Protein 2X46 (pdb70)

B-factor: mean 11.07, std 6.45, range [3.67, 56.93]

CATH classification: 2.40.128.20

Secondary structure (DSSP, 8-state):
---SS---HHHHHHTTSSS-EEEEEES-TTPPTT-EEEEEEEETTTTEEEEEEE-B-TTSPBP-EEEE--BTTEEEETTEEEEEEEE-SSSEEEEEETTEEEEEEEGGGTTS-S-THHHHHHHHHHTTSPPEE---S----

Structure (mmCIF, N/CA/C/O backbone):
data_2X46
#
_entry.id   2X46
#
_cell.length_a   32.497
_cell.length_b   55.661
_cell.length_c   61.928
_cell.angle_alpha   90.00
_cell.angle_beta   90.00
_cell.angle_gamma   90.00
#
_symmetry.space_group_name_H-M   'P 21 21 21'
#
loop_
_entity.id
_entity.type
_entity.pdbx_description
1 polymer 'ALLERGEN ARG R 1'
2 non-polymer 2-AMINO-2-HYDROXYMETHYL-PROPANE-1,3-DIOL
3 water water
#
loop_
_atom_site.group_PDB
_atom_site.id
_atom_site.type_symbol
_atom_site.label_atom_id
_atom_site.label_alt_id
_atom_site.label_comp_id
_atom_site.label_asym_id
_atom_site.label_entity_id
_atom_site.label_seq_id
_atom_site.pdbx_PDB_ins_code
_atom_site.Cartn_x
_atom_site.Cartn_y
_atom_site.Cartn_z
_atom_site.occupancy
_atom_site.B_iso_or_equiv
_atom_site.auth_seq_id
_atom_site.auth_comp_id
_atom_site.auth_asym_id
_atom_site.auth_atom_id
_atom_site.pdbx_PDB_model_num
ATOM 9 N N . ASP A 1 2 ? 39.378 22.068 8.117 1.00 8.96 17 ASP A N 1
ATOM 10 C CA . ASP A 1 2 ? 38.087 21.547 7.721 1.00 8.79 17 ASP A CA 1
ATOM 11 C C . ASP A 1 2 ? 37.439 20.806 8.865 1.00 7.89 17 ASP A C 1
ATOM 12 O O . ASP A 1 2 ? 37.371 19.546 8.874 1.00 7.69 17 ASP A O 1
ATOM 17 N N . ASP A 1 3 ? 36.970 21.569 9.847 1.00 8.31 18 ASP A N 1
ATOM 18 C CA . ASP A 1 3 ? 36.386 20.989 11.036 1.00 7.68 18 ASP A CA 1
ATOM 19 C C . ASP A 1 3 ? 34.905 20.756 10.723 1.00 6.96 18 ASP A C 1
ATOM 20 O O . ASP A 1 3 ? 34.018 21.450 11.238 1.00 8.44 18 ASP A O 1
ATOM 25 N N . CYS A 1 4 ? 34.643 19.771 9.862 1.00 6.75 19 CYS A N 1
ATOM 26 C CA . CYS A 1 4 ? 33.319 19.598 9.269 1.00 6.59 19 CYS A CA 1
ATOM 27 C C . CYS A 1 4 ? 32.553 18.389 9.772 1.00 6.60 19 CYS A C 1
ATOM 28 O O . CYS A 1 4 ? 31.403 18.218 9.376 1.00 7.30 19 CYS A O 1
ATOM 31 N N . SER A 1 5 ? 33.160 17.584 10.630 1.00 6.90 20 SER A N 1
ATOM 32 C CA . SER A 1 5 ? 32.543 16.361 11.096 1.00 7.25 20 SER A CA 1
ATOM 33 C C . SER A 1 5 ? 32.108 16.507 12.539 1.00 7.66 20 SER A C 1
ATOM 34 O O . SER A 1 5 ? 32.754 17.168 13.342 1.00 9.24 20 SER A O 1
ATOM 37 N N . GLY A 1 6 ? 30.993 15.851 12.858 1.00 7.95 21 GLY A N 1
ATOM 38 C CA . GLY A 1 6 ? 30.473 15.789 14.215 1.00 8.84 21 GLY A CA 1
ATOM 39 C C . GLY A 1 6 ? 29.773 17.049 14.687 1.00 8.39 21 GLY A C 1
ATOM 40 O O . GLY A 1 6 ? 29.425 17.152 15.851 1.00 10.28 21 GLY A O 1
ATOM 41 N N . LYS A 1 7 ? 29.513 17.985 13.777 1.00 7.03 22 LYS A N 1
ATOM 42 C CA . LYS A 1 7 ? 28.914 19.277 14.126 1.00 6.80 22 LYS A CA 1
ATOM 43 C C . LYS A 1 7 ? 27.415 19.181 13.907 1.00 5.97 22 LYS A C 1
ATOM 44 O O . LYS A 1 7 ? 26.828 19.827 13.038 1.00 6.52 22 LYS A O 1
ATOM 50 N N . THR A 1 8 ? 26.778 18.347 14.726 1.00 6.09 23 THR A N 1
ATOM 51 C CA . THR A 1 8 ? 25.414 17.918 14.492 1.00 6.41 23 THR A CA 1
ATOM 52 C C . THR A 1 8 ? 24.464 18.346 15.626 1.00 6.36 23 THR A C 1
ATOM 53 O O . THR A 1 8 ? 23.402 17.752 15.795 1.00 7.84 23 THR A O 1
ATOM 57 N N . ASP A 1 9 ? 24.821 19.396 16.369 1.00 6.46 24 ASP A N 1
ATOM 58 C CA . ASP A 1 9 ? 24.013 19.781 17.519 1.00 6.42 24 ASP A CA 1
ATOM 59 C C . ASP A 1 9 ? 22.820 20.641 17.108 1.00 5.97 24 ASP A C 1
ATOM 60 O O . ASP A 1 9 ? 22.978 21.761 16.590 1.00 6.17 24 ASP A O 1
ATOM 65 N N . ALA A 1 10 ? 21.616 20.153 17.375 1.00 5.65 25 ALA A N 1
ATOM 66 C CA . ALA A 1 10 ? 20.423 20.884 16.986 1.00 5.38 25 ALA A CA 1
ATOM 67 C C . ALA A 1 10 ? 20.324 22.231 17.681 1.00 4.86 25 ALA A C 1
ATOM 68 O O . ALA A 1 10 ? 19.906 23.211 17.066 1.00 5.47 25 ALA A O 1
ATOM 70 N N . TRP A 1 11 ? 20.645 22.309 18.971 1.00 5.32 26 TRP A N 1
ATOM 71 C CA . TRP A 1 11 ? 20.470 23.563 19.676 1.00 5.45 26 TRP A CA 1
ATOM 72 C C . TRP A 1 11 ? 21.387 24.651 19.104 1.00 5.27 26 TRP A C 1
ATOM 73 O O . TRP A 1 11 ? 20.987 25.792 18.931 1.00 5.87 26 TRP A O 1
ATOM 84 N N . THR A 1 12 ? 22.626 24.282 18.801 1.00 5.58 27 THR A N 1
ATOM 85 C CA . THR A 1 12 ? 23.556 25.210 18.171 1.00 5.81 27 THR A CA 1
ATOM 86 C C . THR A 1 12 ? 22.961 25.781 16.876 1.00 5.39 27 THR A C 1
ATOM 87 O O . THR A 1 12 ? 23.083 26.970 16.582 1.00 5.78 27 THR A O 1
ATOM 91 N N . SER A 1 13 ? 22.332 24.903 16.100 1.00 5.19 28 SER A N 1
ATOM 92 C CA . SER A 1 13 ? 21.700 25.299 14.856 1.00 5.12 28 SER A CA 1
ATOM 93 C C . SER A 1 13 ? 20.461 26.183 15.036 1.00 5.18 28 SER A C 1
ATOM 94 O O . SER A 1 13 ? 20.271 27.179 14.307 1.00 6.25 28 SER A O 1
ATOM 97 N N . ILE A 1 14 ? 19.616 25.848 16.009 1.00 5.17 29 ILE A N 1
ATOM 98 C CA . ILE A 1 14 ? 18.442 26.667 16.293 1.00 5.50 29 ILE A CA 1
ATOM 99 C C . ILE A 1 14 ? 18.842 28.080 16.675 1.00 5.62 29 ILE A C 1
ATOM 100 O O . ILE A 1 14 ? 18.265 29.052 16.211 1.00 7.07 29 ILE A O 1
ATOM 105 N N . LYS A 1 15 ? 19.820 28.205 17.579 1.00 6.13 30 LYS A N 1
ATOM 106 C CA . LYS A 1 15 ? 20.252 29.524 18.059 1.00 7.25 30 LYS A CA 1
ATOM 107 C C . LYS A 1 15 ? 20.926 30.336 16.996 1.00 6.69 30 LYS A C 1
ATOM 108 O O . LYS A 1 15 ? 20.751 31.557 16.912 1.00 7.35 30 LYS A O 1
ATOM 114 N N . GLY A 1 16 ? 21.815 29.705 16.247 1.00 6.70 31 GLY A N 1
ATOM 115 C CA . GLY A 1 16 ? 22.728 30.452 15.411 1.00 6.61 31 GLY A CA 1
ATOM 116 C C . GLY A 1 16 ? 23.418 31.498 16.272 1.00 6.92 31 GLY A C 1
ATOM 117 O O . GLY A 1 16 ? 23.716 31.254 17.454 1.00 7.41 31 GLY A O 1
ATOM 118 N N . PRO A 1 17 ? 23.674 32.681 15.705 1.00 7.30 32 PRO A N 1
ATOM 119 C CA . PRO A 1 17 ? 24.295 33.756 16.459 1.00 7.82 32 PRO A CA 1
ATOM 120 C C . PRO A 1 17 ? 23.291 34.568 17.296 1.00 8.49 32 PRO A C 1
ATOM 121 O O . PRO A 1 17 ? 23.662 35.607 17.833 1.00 9.98 32 PRO A O 1
ATOM 125 N N . LYS A 1 18 ? 22.036 34.101 17.367 1.00 8.55 33 LYS A N 1
ATOM 126 C CA . LYS A 1 18 ? 20.939 34.675 18.137 1.00 10.35 33 LYS A CA 1
ATOM 127 C C . LYS A 1 18 ? 20.580 36.065 17.670 1.00 11.23 33 LYS A C 1
ATOM 128 O O . LYS A 1 18 ? 19.962 36.831 18.412 1.00 14.26 33 LYS A O 1
ATOM 134 N N . THR A 1 19 ? 20.964 36.401 16.445 1.00 10.94 34 THR A N 1
ATOM 135 C CA . THR A 1 19 ? 20.589 37.640 15.812 1.00 12.05 34 THR A CA 1
ATOM 136 C C . THR A 1 19 ? 20.356 37.340 14.325 1.00 10.00 34 THR A C 1
ATOM 137 O O . THR A 1 19 ? 20.734 36.285 13.829 1.00 9.79 34 THR A O 1
ATOM 141 N N . GLY A 1 20 ? 19.737 38.246 13.596 1.00 10.32 35 GLY A N 1
ATOM 142 C CA . GLY A 1 20 ? 19.398 37.999 12.196 1.00 9.89 35 GLY A CA 1
ATOM 143 C C . GLY A 1 20 ? 18.522 36.764 12.074 1.00 9.55 35 GLY A C 1
ATOM 144 O O . GLY A 1 20 ? 17.755 36.454 12.970 1.00 10.79 35 GLY A O 1
ATOM 145 N N . GLY A 1 21 ? 18.634 36.076 10.950 1.00 7.95 36 GLY A N 1
ATOM 146 C CA . GLY A 1 21 ? 17.893 34.855 10.719 1.00 7.70 36 GLY A CA 1
ATOM 147 C C . GLY A 1 21 ? 18.577 34.100 9.599 1.00 6.21 36 GLY A C 1
ATOM 148 O O . GLY A 1 21 ? 19.653 34.483 9.154 1.00 6.85 36 GLY A O 1
ATOM 149 N N . TYR A 1 22 ? 17.942 33.016 9.150 1.00 5.91 37 TYR A N 1
ATOM 150 C CA . TYR A 1 22 ? 18.501 32.164 8.111 1.00 5.51 37 TYR A CA 1
ATOM 151 C C . TYR A 1 22 ? 17.563 32.074 6.921 1.00 5.21 37 TYR A C 1
ATOM 152 O O . TYR A 1 22 ? 16.362 31.899 7.069 1.00 6.59 37 TYR A O 1
ATOM 161 N N . TRP A 1 23 ? 18.160 32.145 5.744 1.00 5.13 38 TRP A N 1
ATOM 162 C CA . TRP A 1 23 ? 17.467 31.902 4.491 1.00 5.20 38 TRP A CA 1
ATOM 163 C C . TRP A 1 23 ? 17.804 30.504 3.983 1.00 4.54 38 TRP A C 1
ATOM 164 O O . TRP A 1 23 ? 18.948 30.069 4.046 1.00 5.01 38 TRP A O 1
ATOM 175 N N . LEU A 1 24 ? 16.812 29.845 3.406 1.00 4.56 39 LEU A N 1
ATOM 176 C CA . LEU A 1 24 ? 17.060 28.601 2.694 1.00 4.32 39 LEU A CA 1
ATOM 177 C C . LEU A 1 24 ? 17.703 28.975 1.360 1.00 4.32 39 LEU A C 1
ATOM 178 O O . LEU A 1 24 ? 17.097 29.656 0.532 1.00 5.52 39 LEU A O 1
ATOM 183 N N . LYS A 1 25 ? 18.949 28.578 1.169 1.00 4.74 40 LYS A N 1
ATOM 184 C CA . LYS A 1 25 ? 19.694 28.936 -0.033 1.00 4.91 40 LYS A CA 1
ATOM 185 C C . LYS A 1 25 ? 19.502 27.907 -1.147 1.00 4.71 40 LYS A C 1
ATOM 186 O O . LYS A 1 25 ? 19.214 28.265 -2.288 1.00 5.93 40 LYS A O 1
ATOM 192 N N . GLN A 1 26 ? 19.713 26.630 -0.820 1.00 4.53 41 GLN A N 1
ATOM 193 C CA . GLN A 1 26 ? 19.585 25.547 -1.789 1.00 5.08 41 GLN A CA 1
ATOM 194 C C . GLN A 1 26 ? 18.844 24.388 -1.151 1.00 4.41 41 GLN A C 1
ATOM 195 O O . GLN A 1 26 ? 18.993 24.130 0.042 1.00 4.82 41 GLN A O 1
ATOM 201 N N . THR A 1 27 ? 18.077 23.675 -1.972 1.00 4.59 42 THR A N 1
ATOM 202 C CA . THR A 1 27 ? 17.375 22.494 -1.518 1.00 4.49 42 THR A CA 1
ATOM 203 C C . THR A 1 27 ? 17.258 21.495 -2.658 1.00 4.71 42 THR A C 1
ATOM 204 O O . THR A 1 27 ? 17.207 21.883 -3.833 1.00 5.48 42 THR A O 1
ATOM 208 N N . THR A 1 28 ? 17.168 20.215 -2.319 1.00 4.67 43 THR A N 1
ATOM 209 C CA . THR A 1 28 ? 16.811 19.207 -3.297 1.00 5.38 43 TH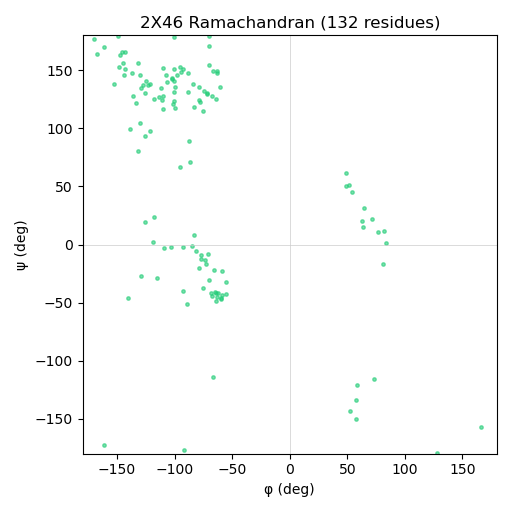R A CA 1
ATOM 210 C C . THR A 1 28 ? 15.334 19.239 -3.682 1.00 5.63 43 THR A C 1
ATOM 211 O O . THR A 1 28 ? 14.937 18.594 -4.655 1.00 6.87 43 THR A O 1
ATOM 215 N N . LYS A 1 29 ? 14.493 19.950 -2.933 1.00 5.63 44 LYS A N 1
ATOM 216 C CA . LYS A 1 29 ? 13.080 20.013 -3.254 1.00 6.36 44 LYS A CA 1
ATOM 217 C C . LYS A 1 29 ? 12.842 20.908 -4.466 1.00 6.47 44 LYS A C 1
ATOM 218 O O . LYS A 1 29 ? 13.373 22.009 -4.534 1.00 8.33 44 LYS A O 1
ATOM 224 N N . THR A 1 30 ? 12.064 20.421 -5.424 1.00 7.25 45 THR A N 1
ATOM 225 C CA . THR A 1 30 ? 11.605 21.237 -6.530 1.00 8.03 45 THR A CA 1
ATOM 226 C C .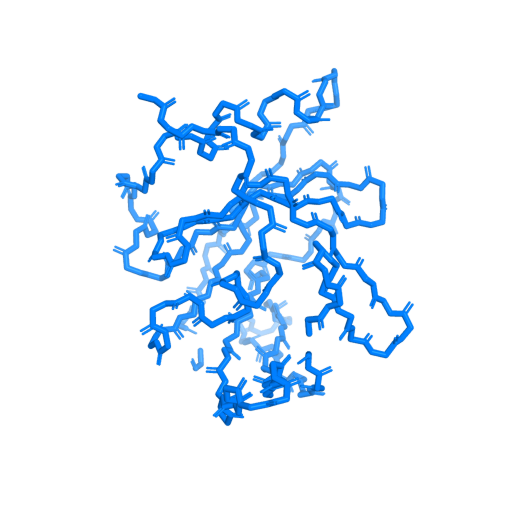 THR A 1 30 ? 10.246 21.822 -6.133 1.00 7.82 45 THR A C 1
ATOM 227 O O . THR A 1 30 ? 9.494 21.263 -5.360 1.00 10.25 45 THR A O 1
ATOM 231 N N . GLY A 1 31 ? 9.957 22.995 -6.673 1.00 8.05 46 GLY A N 1
ATOM 232 C CA . GLY A 1 31 ? 8.733 23.703 -6.334 1.00 8.38 46 GLY A CA 1
ATOM 233 C C . GLY A 1 31 ? 8.733 24.277 -4.929 1.00 7.46 46 GLY A C 1
ATOM 234 O O . GLY A 1 31 ? 7.656 24.547 -4.400 1.00 9.32 46 GLY A O 1
ATOM 235 N N . GLU A 1 32 ? 9.905 24.490 -4.340 1.00 7.22 47 GLU A N 1
ATOM 236 C CA . GLU A 1 32 ? 9.989 25.098 -3.0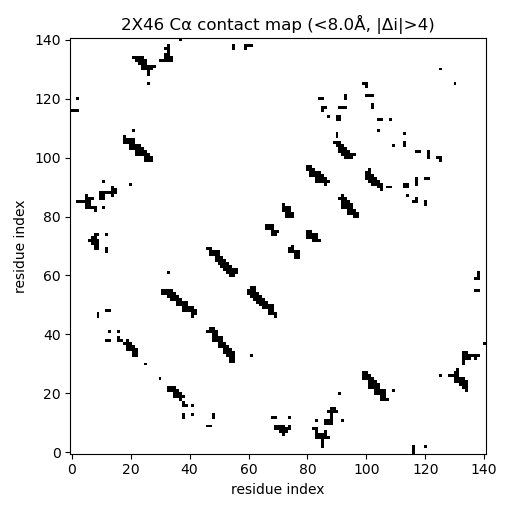33 1.00 6.31 47 GLU A CA 1
ATOM 237 C C . GLU A 1 32 ? 9.529 26.553 -3.085 1.00 6.43 47 GLU A C 1
ATOM 238 O O . GLU A 1 32 ? 9.667 27.235 -4.111 1.00 7.37 47 GLU A O 1
ATOM 244 N N . ASN A 1 33 ? 8.957 27.037 -1.989 1.00 6.01 48 ASN A N 1
ATOM 245 C CA . ASN A 1 33 ? 8.569 28.430 -1.906 1.00 6.21 48 ASN A CA 1
ATOM 246 C C . ASN A 1 33 ? 9.807 29.317 -1.889 1.00 5.98 48 ASN A C 1
ATOM 247 O O . ASN A 1 33 ? 10.719 29.130 -1.082 1.00 6.33 48 ASN A O 1
ATOM 252 N N . GLU A 1 34 ? 9.858 30.300 -2.773 1.00 7.08 49 GLU A N 1
ATOM 253 C CA . GLU A 1 34 ? 10.981 31.217 -2.809 1.00 7.00 49 GLU A CA 1
ATOM 254 C C . GLU A 1 34 ? 11.055 32.000 -1.490 1.00 5.91 49 GLU A C 1
ATOM 255 O O . GLU A 1 34 ? 10.035 32.322 -0.865 1.00 6.79 49 GLU A O 1
ATOM 261 N N . CYS A 1 35 ? 12.288 32.318 -1.101 1.00 6.15 50 CYS A N 1
ATOM 262 C CA . CYS A 1 35 ? 12.529 33.163 0.068 1.00 6.08 50 CYS A CA 1
ATOM 263 C C . CYS A 1 35 ? 12.071 32.523 1.368 1.00 5.71 50 CYS A C 1
ATOM 264 O O . CYS A 1 35 ? 11.705 33.199 2.325 1.00 7.23 50 CYS A O 1
ATOM 267 N N . THR A 1 36 ? 12.142 31.208 1.429 1.00 5.64 51 THR A N 1
ATOM 268 C CA . THR A 1 36 ? 11.934 30.481 2.672 1.00 5.36 51 THR A CA 1
ATOM 269 C C . THR A 1 36 ?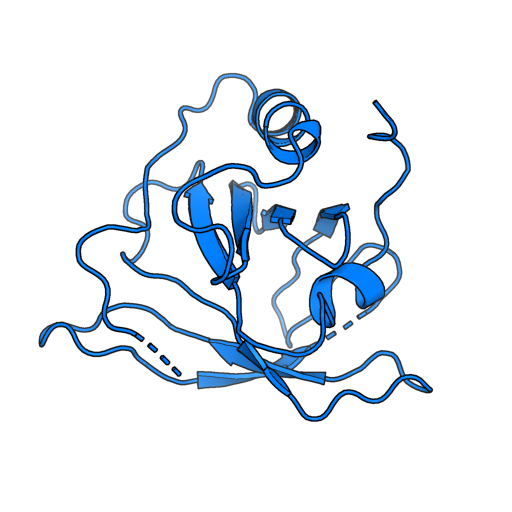 12.982 30.922 3.699 1.00 5.11 51 THR A C 1
ATOM 270 O O . THR A 1 36 ? 14.169 31.035 3.381 1.00 5.17 51 THR A O 1
ATOM 274 N N . TYR A 1 37 ? 12.535 31.158 4.928 1.00 5.69 52 TYR A N 1
ATOM 275 C CA . TYR A 1 37 ? 13.389 31.655 5.990 1.00 5.92 52 TYR A CA 1
ATOM 276 C C . TYR A 1 37 ? 12.929 31.105 7.334 1.00 5.96 52 TYR A C 1
ATOM 277 O O . TYR A 1 37 ? 11.798 30.659 7.504 1.00 6.47 52 TYR A O 1
ATOM 286 N N . VAL A 1 38 ? 13.837 31.215 8.308 1.00 6.62 53 VAL A N 1
ATOM 287 C CA A VAL A 1 38 ? 13.564 31.029 9.740 0.50 6.84 53 VAL A CA 1
ATOM 288 C CA B VAL A 1 38 ? 13.529 31.050 9.724 0.50 7.81 53 VAL A CA 1
ATOM 289 C C . VAL A 1 38 ? 14.273 32.125 10.527 1.00 7.46 53 VAL A C 1
ATOM 290 O O . VAL A 1 38 ? 15.416 32.408 10.258 1.00 8.20 53 VAL A O 1
ATOM 297 N N . LYS A 1 39 ? 13.599 32.745 11.502 1.00 8.13 54 LYS A N 1
ATOM 298 C CA . LYS A 1 39 ? 14.252 33.621 12.469 1.00 9.28 54 LYS A CA 1
ATOM 299 C C . LYS A 1 39 ? 13.901 33.146 13.878 1.00 8.70 54 LYS A C 1
ATOM 300 O O . LYS A 1 39 ? 12.744 32.932 14.225 1.00 9.51 54 LYS A O 1
ATOM 306 N N . GLY A 1 40 ? 14.916 33.004 14.707 1.00 10.85 55 GLY A N 1
ATOM 307 C CA . GLY A 1 40 ? 14.737 32.537 16.057 1.00 10.28 55 GLY A CA 1
ATOM 308 C C . GLY A 1 40 ? 14.692 33.691 17.042 1.00 10.05 55 GLY A C 1
ATOM 309 O O . GLY A 1 40 ? 15.384 34.704 16.881 1.00 11.96 55 GLY A O 1
ATOM 310 N N . THR A 1 41 ? 13.872 33.498 18.082 1.00 8.56 56 THR A N 1
ATOM 311 C CA . THR A 1 41 ? 13.774 34.435 19.193 1.00 9.05 56 THR A CA 1
ATOM 312 C C . THR A 1 41 ? 13.431 33.629 20.463 1.00 7.85 56 THR A C 1
ATOM 313 O O . THR A 1 41 ? 13.269 32.407 20.426 1.00 7.25 56 THR A O 1
ATOM 317 N N . ASP A 1 42 ? 13.314 34.313 21.590 1.00 8.07 57 ASP A N 1
ATOM 318 C CA . ASP A 1 42 ? 12.879 33.698 22.851 1.00 8.15 57 ASP A CA 1
ATOM 319 C C . ASP A 1 42 ? 13.754 32.485 23.197 1.00 6.97 57 ASP A C 1
ATOM 320 O O . ASP A 1 42 ? 13.253 31.442 23.588 1.00 7.94 57 ASP A O 1
ATOM 325 N N . PHE A 1 43 ? 15.067 32.619 23.073 1.00 6.99 58 PHE A N 1
ATOM 326 C CA . PHE A 1 43 ? 15.976 31.485 23.286 1.00 6.99 58 PHE A CA 1
ATOM 327 C C . PHE A 1 43 ? 16.056 31.130 24.759 1.00 6.91 58 PHE A C 1
ATOM 328 O O . PHE A 1 43 ? 16.316 31.998 25.595 1.00 8.50 58 PHE A O 1
ATOM 336 N N . LYS A 1 44 ? 15.880 29.842 25.075 1.00 6.68 59 LYS A N 1
ATOM 337 C CA . LYS A 1 44 ? 15.918 29.333 26.451 1.00 7.10 59 LYS A CA 1
ATOM 338 C C . LYS A 1 44 ? 17.016 28.270 26.517 1.00 6.71 59 LYS A C 1
ATOM 339 O O . LYS A 1 44 ? 16.795 27.104 26.173 1.00 7.73 59 LYS A O 1
ATOM 345 N N . GLU A 1 45 ? 18.199 28.677 26.985 1.00 6.59 60 GLU A N 1
ATOM 346 C CA A GLU A 1 45 ? 19.348 27.752 27.025 0.50 6.76 60 GLU A CA 1
ATOM 347 C CA B GLU A 1 45 ? 19.329 27.793 27.033 0.50 6.32 60 GLU A CA 1
ATOM 348 C C . GLU A 1 45 ? 19.045 26.533 27.871 1.00 6.28 60 GLU A C 1
ATOM 349 O O . GLU A 1 45 ? 19.438 25.420 27.505 1.00 7.84 60 GLU A O 1
ATOM 360 N N . ASN A 1 46 ? 18.364 26.710 29.000 1.00 5.44 61 ASN A N 1
ATOM 361 C CA . ASN A 1 46 ? 18.230 25.594 29.928 1.00 5.84 61 ASN A CA 1
ATOM 362 C C . ASN A 1 46 ? 17.287 24.514 29.447 1.00 6.23 61 ASN A C 1
ATOM 363 O O . ASN A 1 46 ? 17.317 23.418 30.001 1.00 7.61 61 ASN A O 1
ATOM 368 N N . THR A 1 47 ? 16.433 24.793 28.463 1.00 6.55 62 THR A N 1
ATOM 369 C CA . THR A 1 47 ? 15.538 23.781 27.877 1.00 7.33 62 THR A CA 1
ATOM 370 C C . THR A 1 47 ? 15.803 23.564 26.386 1.00 7.12 62 THR A C 1
ATOM 371 O O . THR A 1 47 ? 15.106 22.790 25.754 1.00 8.17 62 THR A O 1
ATOM 375 N N . LYS A 1 48 ? 16.796 24.262 25.841 1.00 6.33 63 LYS A N 1
ATOM 376 C CA . LYS A 1 48 ? 17.152 24.167 24.414 1.00 6.70 63 LYS A CA 1
ATOM 377 C C . LYS A 1 48 ? 15.902 24.299 23.548 1.00 6.85 63 LYS A C 1
ATOM 378 O O . LYS A 1 48 ? 15.672 23.514 22.610 1.00 7.27 63 LYS A O 1
ATOM 384 N N . THR A 1 49 ? 15.134 25.362 23.837 1.00 6.89 64 THR A N 1
ATOM 385 C CA . THR A 1 49 ? 13.890 25.679 23.136 1.00 7.89 64 THR A CA 1
ATOM 386 C C . THR A 1 49 ? 13.911 27.126 22.716 1.00 7.44 64 THR A C 1
ATOM 387 O O . THR A 1 49 ? 14.411 27.977 23.449 1.00 8.84 64 THR A O 1
ATOM 391 N N . ALA A 1 50 ? 13.308 27.411 21.569 1.00 7.41 65 ALA A N 1
ATOM 392 C CA . ALA A 1 50 ? 13.186 28.773 21.080 1.00 7.38 65 ALA A CA 1
ATOM 393 C C . ALA A 1 50 ? 11.875 28.937 20.341 1.00 7.12 65 ALA A C 1
ATOM 394 O O . ALA A 1 50 ? 11.222 27.969 19.960 1.00 7.81 65 ALA A O 1
ATOM 396 N N . THR A 1 51 ? 11.515 30.192 20.100 1.00 7.76 66 THR A N 1
ATOM 397 C CA . THR A 1 51 ? 10.453 30.514 19.150 1.00 8.17 66 THR A CA 1
ATOM 398 C C . THR A 1 51 ? 11.075 30.653 17.740 1.00 7.69 66 THR A C 1
ATOM 399 O O . THR A 1 51 ? 12.083 31.316 17.551 1.00 9.46 66 THR A O 1
ATOM 403 N N . TYR A 1 52 ? 10.459 29.986 16.768 1.00 7.85 67 TYR A N 1
ATOM 404 C CA . TYR A 1 52 ? 10.733 30.263 15.356 1.00 7.89 67 TYR A CA 1
ATOM 405 C C . TYR A 1 52 ? 9.618 31.130 14.790 1.00 7.37 67 TYR A C 1
ATOM 406 O O . TYR A 1 52 ? 8.430 30.917 15.085 1.00 8.89 67 TYR A O 1
ATOM 415 N N . THR A 1 53 ? 10.006 32.086 13.951 1.00 7.43 68 THR A N 1
ATOM 416 C CA . THR A 1 53 ? 9.093 32.719 13.006 1.00 7.69 68 THR A CA 1
ATOM 417 C C . THR A 1 53 ? 9.601 32.277 11.638 1.00 7.37 68 THR A C 1
ATOM 418 O O . THR A 1 53 ? 10.797 32.441 11.368 1.00 8.71 68 THR A O 1
ATOM 422 N N . TYR A 1 54 ? 8.734 31.699 10.795 1.00 7.21 69 TYR A N 1
ATOM 423 C CA . TYR A 1 54 ? 9.191 31.082 9.556 1.00 7.09 69 TYR A CA 1
ATOM 424 C C . TYR A 1 54 ? 8.163 31.298 8.477 1.00 6.99 69 TYR A C 1
ATOM 425 O O . TYR A 1 54 ? 6.967 31.492 8.734 1.00 7.71 69 TYR A O 1
ATOM 434 N N . GLY A 1 55 ? 8.614 31.240 7.238 1.00 6.90 70 GLY A N 1
ATOM 435 C CA . GLY A 1 55 ? 7.734 31.508 6.121 1.00 7.40 70 GLY A CA 1
ATOM 436 C C . GLY A 1 55 ? 8.506 31.710 4.845 1.00 6.40 70 GLY A C 1
ATOM 437 O O . GLY A 1 55 ? 9.633 31.226 4.717 1.00 6.73 70 GLY A O 1
ATOM 438 N N . TYR A 1 56 ? 7.879 32.406 3.902 1.00 6.17 71 TY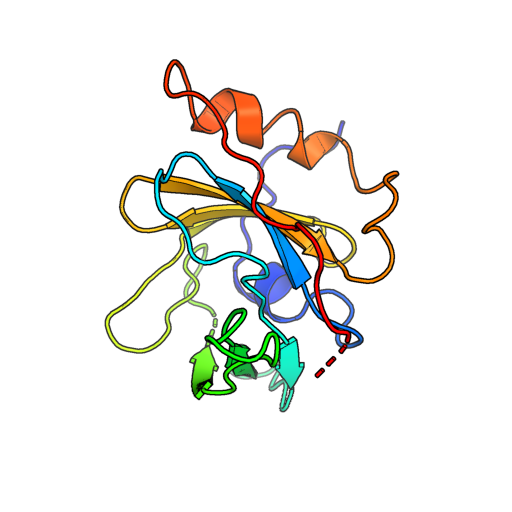R A N 1
ATOM 439 C CA . TYR A 1 56 ? 8.352 32.473 2.520 1.00 6.11 71 TYR A CA 1
ATOM 440 C C . TYR A 1 56 ? 7.547 33.550 1.799 1.00 7.10 71 TYR A C 1
ATOM 441 O O . TYR A 1 56 ? 6.617 34.142 2.364 1.00 7.85 71 TYR A O 1
ATOM 450 N N . LYS A 1 57 ? 7.895 33.789 0.540 1.00 7.99 72 LYS A N 1
ATOM 451 C CA . LYS A 1 57 ? 7.314 34.855 -0.248 1.00 10.14 72 LYS A CA 1
ATOM 452 C C . LYS A 1 57 ? 5.893 34.516 -0.621 1.00 10.15 72 LYS A C 1
ATOM 453 O O . LYS A 1 57 ? 5.602 33.436 -1.147 1.00 10.74 72 LYS A O 1
ATOM 459 N N . ASP A 1 58 ? 5.007 35.469 -0.349 1.00 11.32 73 ASP A N 1
ATOM 460 C CA . ASP A 1 58 ? 3.622 35.332 -0.698 1.00 12.63 73 ASP A CA 1
ATOM 461 C C . ASP A 1 58 ? 3.357 35.944 -2.102 1.00 13.35 73 ASP A C 1
ATOM 462 O O . ASP A 1 58 ? 4.275 36.453 -2.778 1.00 14.93 73 ASP A O 1
ATOM 467 N N . ALA A 1 59 ? 2.084 35.936 -2.503 1.00 14.91 74 ALA A N 1
ATOM 468 C CA . ALA A 1 59 ? 1.691 36.329 -3.862 1.00 17.44 74 ALA A CA 1
ATOM 469 C C . ALA A 1 59 ? 1.962 37.801 -4.156 1.00 18.87 74 ALA A C 1
ATOM 470 O O . ALA A 1 59 ? 2.045 38.188 -5.333 1.00 20.89 74 ALA A O 1
ATOM 472 N N . SER A 1 60 ? 2.069 38.609 -3.101 1.00 20.24 75 SER A N 1
ATOM 473 C CA A SER A 1 60 ? 2.386 40.033 -3.222 0.50 20.58 75 SER A CA 1
ATOM 474 C CA B SER A 1 60 ? 2.389 40.031 -3.233 0.50 20.67 75 SER A CA 1
ATOM 475 C C . SER A 1 60 ? 3.866 40.324 -2.989 1.00 21.23 75 SER A C 1
ATOM 476 O O . SER A 1 60 ? 4.271 41.489 -2.886 1.00 22.80 75 SER A O 1
ATOM 481 N N . GLY A 1 61 ? 4.682 39.274 -2.885 1.00 20.62 76 GLY A N 1
ATOM 482 C CA . GLY A 1 61 ? 6.108 39.448 -2.673 1.00 20.49 76 GLY A CA 1
ATOM 483 C C . GLY A 1 61 ? 6.492 39.653 -1.216 1.00 20.55 76 GLY A C 1
ATOM 484 O O . GLY A 1 61 ? 7.672 39.824 -0.929 1.00 22.07 76 GLY A O 1
ATOM 485 N N . LYS A 1 62 ? 5.506 39.618 -0.306 1.00 19.59 77 LYS A N 1
ATOM 486 C CA . LYS A 1 62 ? 5.716 39.815 1.142 1.00 18.40 77 LYS A CA 1
ATOM 487 C C . LYS A 1 62 ? 5.864 38.451 1.843 1.00 16.13 77 LYS A C 1
ATOM 488 O O . LYS A 1 62 ? 5.323 37.443 1.399 1.00 17.55 77 LYS A O 1
ATOM 494 N N . LEU A 1 63 ? 6.576 38.410 2.956 1.00 14.00 78 LEU A N 1
ATOM 495 C CA . LEU A 1 63 ? 6.805 37.126 3.621 1.00 13.26 78 LEU A CA 1
ATOM 496 C C . LEU A 1 63 ? 5.663 36.743 4.522 1.00 12.38 78 LEU A C 1
ATOM 497 O O . LEU A 1 63 ? 5.117 37.583 5.252 1.00 14.42 78 LEU A O 1
ATOM 502 N N . THR A 1 64 ? 5.308 35.470 4.481 1.00 10.97 79 THR A N 1
ATOM 503 C CA . THR A 1 64 ? 4.456 34.888 5.495 1.00 10.44 79 THR A CA 1
ATOM 504 C C . THR A 1 64 ? 5.248 34.802 6.812 1.00 10.23 79 THR A C 1
ATOM 505 O O . THR A 1 64 ? 6.475 34.739 6.801 1.00 10.74 79 THR A O 1
ATOM 509 N N . LYS A 1 65 ? 4.529 34.808 7.931 1.00 10.16 80 LYS A N 1
ATOM 510 C CA . LYS A 1 65 ? 5.130 34.781 9.264 1.00 10.62 80 LYS A CA 1
ATOM 511 C C . LYS A 1 65 ? 4.312 33.842 10.129 1.00 10.62 80 LYS A C 1
ATOM 512 O O . LYS A 1 65 ? 3.239 34.208 10.590 1.00 13.77 80 LYS A O 1
ATOM 518 N N . THR A 1 66 ? 4.790 32.616 10.290 1.00 10.46 81 THR A N 1
ATOM 519 C CA . THR A 1 66 ? 4.159 31.645 11.156 1.00 10.40 81 THR A CA 1
ATOM 520 C C . THR A 1 66 ? 5.076 31.411 12.330 1.00 9.47 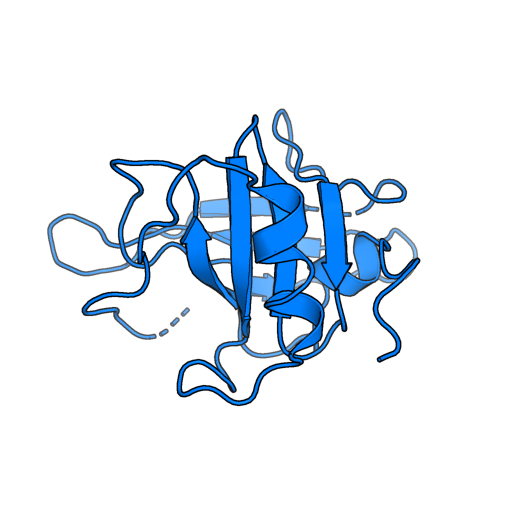81 THR A C 1
ATOM 521 O O . THR A 1 66 ? 6.273 31.283 12.166 1.00 9.20 81 THR A O 1
ATOM 525 N N . THR A 1 67 ? 4.519 31.387 13.537 1.00 9.72 82 THR A N 1
ATOM 526 C CA . THR A 1 67 ? 5.323 31.105 14.716 1.00 9.75 82 THR A CA 1
ATOM 527 C C . THR A 1 67 ? 5.154 29.653 15.164 1.00 9.90 82 THR A C 1
ATOM 528 O O . THR A 1 67 ? 4.122 29.023 14.957 1.00 11.82 82 THR A O 1
ATOM 532 N N . GLY A 1 68 ? 6.194 29.132 15.774 1.00 9.62 83 GLY A N 1
ATOM 533 C CA . GLY A 1 68 ? 6.143 27.828 16.364 1.00 9.78 83 GLY A CA 1
ATOM 534 C C . GLY A 1 68 ? 7.281 27.691 17.362 1.00 8.90 83 GLY A C 1
ATOM 535 O O . GLY A 1 68 ? 8.207 28.484 17.386 1.00 11.91 83 GLY A O 1
ATOM 536 N N . THR A 1 69 ? 7.246 26.631 18.128 1.00 8.35 84 THR A N 1
ATOM 537 C CA . THR A 1 69 ? 8.272 26.355 19.1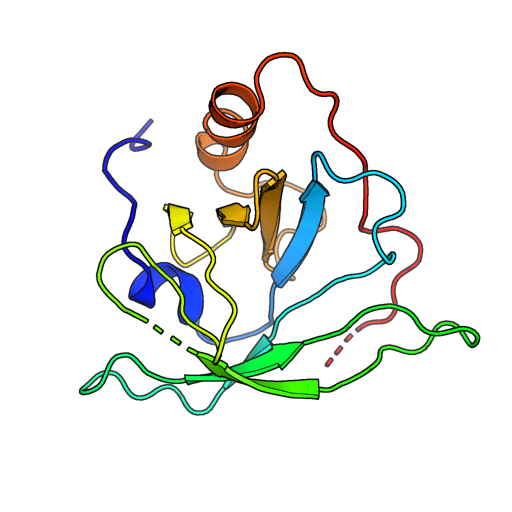15 1.00 8.60 84 THR A CA 1
ATOM 538 C C . THR A 1 69 ? 9.233 25.315 18.557 1.00 7.83 84 THR A C 1
ATOM 539 O O . THR A 1 69 ? 8.790 24.236 18.157 1.00 10.27 84 THR A O 1
ATOM 543 N N . ALA A 1 70 ? 10.527 25.650 18.501 1.00 7.08 85 ALA A N 1
ATOM 544 C CA . ALA A 1 70 ? 11.556 24.734 18.049 1.00 7.03 85 ALA A CA 1
ATOM 545 C C . ALA A 1 70 ? 12.262 24.167 19.270 1.00 6.75 85 ALA A C 1
ATOM 546 O O . ALA A 1 70 ? 12.729 24.906 20.130 1.00 8.35 85 ALA A O 1
ATOM 556 N N . ALA A 1 72 ? 15.323 21.478 20.534 1.00 6.32 87 ALA A N 1
ATOM 557 C CA . ALA A 1 72 ? 16.482 20.660 20.193 1.00 6.45 87 ALA A CA 1
ATOM 558 C C . ALA A 1 72 ? 16.362 19.305 20.878 1.00 7.21 87 ALA A C 1
ATOM 559 O O . ALA A 1 72 ? 16.222 19.235 22.100 1.00 9.28 87 ALA A O 1
ATOM 561 N N . LYS A 1 73 ? 16.493 18.238 20.093 1.00 7.03 88 LYS A N 1
ATOM 562 C CA . LYS A 1 73 ? 16.465 16.861 20.572 1.00 8.25 88 LYS A CA 1
ATOM 563 C C . LYS A 1 73 ? 17.655 16.135 19.951 1.00 7.93 88 LYS A C 1
ATOM 564 O O . LYS A 1 73 ? 17.542 15.448 18.934 1.00 8.14 88 LYS A O 1
ATOM 570 N N . GLY A 1 74 ? 18.827 16.336 20.542 1.00 8.21 89 GLY A N 1
ATOM 571 C CA . GLY A 1 74 ? 20.042 15.753 20.026 1.00 8.09 89 GLY A CA 1
ATOM 572 C C . GLY A 1 74 ? 20.448 16.483 18.759 1.00 7.33 89 GLY A C 1
ATOM 573 O O . GLY A 1 74 ? 20.772 17.686 18.788 1.00 7.32 89 GLY A O 1
ATOM 574 N N . SER A 1 75 ? 20.427 15.750 17.641 1.00 7.00 90 SER A N 1
ATOM 575 C CA . SER A 1 75 ? 20.670 16.337 16.326 1.00 6.53 90 SER A CA 1
ATOM 576 C C . SER A 1 75 ? 19.381 16.763 15.629 1.00 5.60 90 SER A C 1
ATOM 577 O O . SER A 1 75 ? 19.453 17.331 14.528 1.00 6.04 90 SER A O 1
ATOM 580 N N . ASP A 1 76 ? 18.224 16.529 16.237 1.00 5.69 91 ASP A N 1
ATOM 581 C CA . ASP A 1 76 ? 16.972 16.855 15.605 1.00 5.62 91 ASP A CA 1
ATOM 582 C C . ASP A 1 76 ? 16.414 18.175 16.113 1.00 5.65 91 ASP A C 1
ATOM 583 O O . ASP A 1 76 ? 16.400 18.455 17.311 1.00 6.85 91 ASP A O 1
ATOM 588 N N . ILE A 1 77 ? 15.939 18.978 15.177 1.00 5.32 92 ILE A N 1
ATOM 589 C CA . ILE A 1 77 ? 15.181 20.180 15.453 1.00 5.81 92 ILE A CA 1
ATOM 590 C C . ILE A 1 77 ? 13.714 19.828 15.255 1.00 5.70 92 ILE A C 1
ATOM 591 O O . ILE A 1 77 ? 13.305 19.470 14.154 1.00 6.48 92 ILE A O 1
ATOM 596 N N . VAL A 1 78 ? 12.920 19.916 16.324 1.00 5.91 93 VAL A N 1
ATOM 597 C CA . VAL A 1 78 ? 11.541 19.461 16.305 1.00 6.18 93 VAL A CA 1
ATOM 598 C C . VAL A 1 78 ? 10.627 20.678 16.397 1.00 5.83 93 VAL A C 1
ATOM 599 O O . VAL A 1 78 ? 10.726 21.475 17.336 1.00 6.64 93 V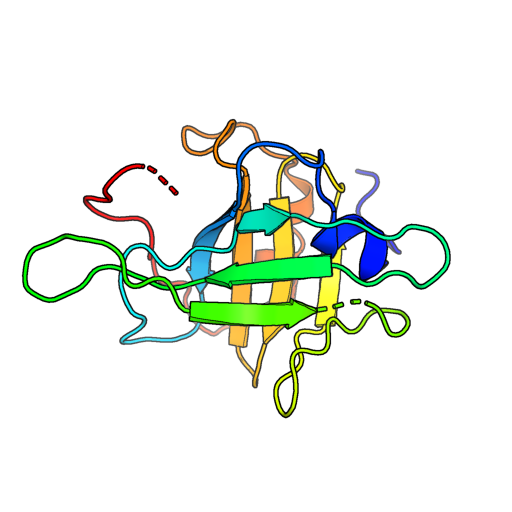AL A O 1
ATOM 603 N N . VAL A 1 79 ? 9.727 20.804 15.422 1.00 6.47 94 VAL A N 1
ATOM 604 C CA . VAL A 1 79 ? 8.689 21.814 15.425 1.00 7.30 94 VAL A CA 1
ATOM 605 C C . VAL A 1 79 ? 7.373 21.048 15.253 1.00 7.90 94 VAL A C 1
ATOM 606 O O . VAL A 1 79 ? 6.972 20.714 14.143 1.00 7.58 94 VAL A O 1
ATOM 610 N N . GLY A 1 80 ? 6.744 20.726 16.384 1.00 9.05 95 GLY A N 1
ATOM 611 C CA . GLY A 1 80 ? 5.526 19.939 16.355 1.00 10.02 95 GLY A CA 1
ATOM 612 C C . GLY A 1 80 ? 5.750 18.601 15.675 1.00 9.79 95 GLY A C 1
ATOM 613 O O . GLY A 1 80 ? 6.593 17.801 16.089 1.00 11.56 95 GLY A O 1
ATOM 614 N N . SER A 1 81 ? 4.999 18.372 14.603 1.00 8.95 96 SER A N 1
ATOM 615 C CA . SER A 1 81 ? 5.047 17.134 13.850 1.00 8.84 96 SER A CA 1
ATOM 616 C C . SER A 1 81 ? 6.149 17.085 12.795 1.00 8.73 96 SER A C 1
ATOM 617 O O . SER A 1 81 ? 6.292 16.072 12.119 1.00 10.00 96 SER A O 1
ATOM 620 N N . ASP A 1 82 ? 6.913 18.160 12.652 1.00 7.98 97 ASP A N 1
ATOM 621 C CA . ASP A 1 82 ? 7.994 18.188 11.690 1.00 7.64 97 ASP A CA 1
ATOM 622 C C . ASP A 1 82 ? 9.336 18.175 12.400 1.00 6.70 97 ASP A C 1
ATOM 623 O O . ASP A 1 82 ? 9.455 18.581 13.566 1.00 7.79 97 ASP A O 1
ATOM 628 N N . THR A 1 83 ? 10.330 17.629 11.703 1.00 6.27 98 THR A N 1
ATOM 629 C CA A THR A 1 83 ? 11.674 17.483 12.208 0.50 5.99 98 THR A CA 1
ATOM 630 C CA B THR A 1 83 ? 11.677 17.560 12.230 0.50 6.85 98 THR A CA 1
ATOM 631 C C . THR A 1 83 ? 12.661 17.806 11.097 1.00 6.36 98 THR A C 1
ATOM 632 O O . THR A 1 83 ? 12.435 17.437 9.939 1.00 7.19 98 THR A O 1
ATOM 639 N N . SER A 1 84 ? 13.764 18.450 11.458 1.00 6.63 99 SER A N 1
ATOM 640 C CA . SER A 1 84 ? 14.925 18.550 10.607 1.00 7.65 99 SER A CA 1
ATOM 641 C C . SER A 1 84 ? 16.129 18.018 11.370 1.00 7.50 99 SER A C 1
ATOM 642 O O . SER A 1 84 ? 16.255 18.244 12.568 1.00 11.27 99 SER A O 1
ATOM 645 N N . THR A 1 85 ? 16.997 17.304 10.702 1.00 5.62 100 THR A N 1
ATOM 646 C CA . THR A 1 85 ? 18.146 16.719 11.366 1.00 5.46 100 THR A CA 1
ATOM 647 C C . THR A 1 85 ? 19.407 17.431 10.907 1.00 4.64 100 THR A C 1
ATOM 648 O O . THR A 1 85 ? 19.637 17.570 9.702 1.00 5.12 100 THR A O 1
ATOM 652 N N . VAL A 1 86 ? 20.205 17.889 11.865 1.00 4.51 101 VAL A N 1
ATOM 653 C CA . VAL A 1 86 ? 21.406 18.644 11.540 1.00 4.57 101 VAL A CA 1
ATOM 654 C C . VAL A 1 86 ? 22.526 17.708 11.087 1.00 4.65 101 VAL A C 1
ATOM 655 O O . VAL A 1 86 ? 22.937 16.807 11.820 1.00 6.05 101 VAL A O 1
ATOM 659 N N . ILE A 1 87 ? 23.011 17.963 9.880 1.00 4.54 102 ILE A N 1
ATOM 660 C CA . ILE A 1 87 ? 24.170 17.283 9.316 1.00 4.82 102 ILE A CA 1
ATOM 661 C C . ILE A 1 87 ? 25.450 18.082 9.612 1.00 4.51 102 ILE A C 1
ATOM 662 O O . ILE A 1 87 ? 26.507 17.504 9.898 1.00 5.45 102 ILE A O 1
ATOM 667 N N . TYR A 1 88 ? 25.357 19.416 9.513 1.00 4.71 103 TYR A N 1
ATOM 668 C CA . TYR A 1 88 ? 26.460 20.290 9.876 1.00 4.65 103 TYR A CA 1
ATOM 669 C C . TYR A 1 88 ? 25.876 21.624 10.302 1.00 4.21 103 TYR A C 1
ATOM 670 O O . TYR A 1 88 ? 24.968 22.145 9.649 1.00 4.96 103 TYR A O 1
ATOM 679 N N . THR A 1 89 ? 26.414 22.205 11.361 1.00 4.62 104 THR A N 1
ATOM 680 C CA . THR A 1 89 ? 26.138 23.594 11.706 1.00 4.94 104 THR A CA 1
ATOM 681 C C . THR A 1 89 ? 27.394 24.213 12.275 1.00 5.15 104 THR A C 1
ATOM 682 O O . THR A 1 89 ? 28.158 23.534 12.981 1.00 5.98 104 THR A O 1
ATOM 686 N N . ASP A 1 90 ? 27.601 25.501 12.012 1.00 5.17 105 ASP A N 1
ATOM 687 C CA . ASP A 1 90 ? 28.598 26.264 12.730 1.00 6.13 105 ASP A CA 1
ATOM 688 C C . ASP A 1 90 ? 27.994 27.187 13.789 1.00 6.19 105 ASP A C 1
ATOM 689 O O . ASP A 1 90 ? 28.744 27.861 14.512 1.00 7.86 105 ASP A O 1
ATOM 694 N N . GLY A 1 91 ? 26.671 27.232 13.909 1.00 5.98 106 GLY A N 1
ATOM 695 C CA . GLY A 1 91 ? 26.023 28.160 14.821 1.00 6.75 106 GLY A CA 1
ATOM 696 C C . GLY A 1 91 ? 26.231 29.632 14.502 1.00 6.17 106 GLY A C 1
ATOM 697 O O . GLY A 1 91 ? 25.954 30.468 15.360 1.00 7.53 106 GLY A O 1
ATOM 698 N N . LYS A 1 92 ? 26.693 29.956 13.297 1.00 5.73 107 LYS A N 1
ATOM 699 C CA . LYS A 1 92 ? 27.122 31.314 12.977 1.00 6.11 107 LYS A CA 1
ATOM 700 C C . LYS A 1 92 ? 26.732 31.774 11.583 1.00 5.87 107 LYS A C 1
ATOM 701 O O . LYS A 1 92 ? 26.358 32.938 11.416 1.00 7.26 107 LYS A O 1
ATOM 707 N N . THR A 1 93 ? 26.945 30.921 10.580 1.00 5.26 108 THR A N 1
ATOM 708 C CA . THR A 1 93 ? 26.803 31.333 9.184 1.00 5.29 108 THR A CA 1
ATOM 709 C C . THR A 1 93 ? 25.933 30.432 8.355 1.00 4.90 108 THR A C 1
ATOM 710 O O . THR A 1 93 ? 25.399 30.896 7.349 1.00 5.06 108 THR A O 1
ATOM 714 N N . CYS A 1 94 ? 25.814 29.143 8.695 1.00 4.60 109 CYS A N 1
ATOM 715 C CA . CYS A 1 94 ? 25.112 28.231 7.798 1.00 4.00 109 CYS A CA 1
ATOM 716 C C . CYS A 1 94 ? 24.830 26.917 8.494 1.00 4.16 109 CYS A C 1
ATOM 717 O O . CYS A 1 94 ? 25.415 26.579 9.526 1.00 4.92 109 CYS A O 1
ATOM 720 N N . ASP A 1 95 ? 23.904 26.169 7.881 1.00 4.04 110 ASP A N 1
ATOM 721 C CA . ASP A 1 95 ? 23.557 24.831 8.330 1.00 4.36 110 ASP A CA 1
ATOM 722 C C . ASP A 1 95 ? 23.277 23.959 7.115 1.00 4.03 110 ASP A C 1
ATOM 723 O O . ASP A 1 95 ? 22.793 24.448 6.088 1.00 4.92 110 ASP A O 1
ATOM 728 N N . VAL A 1 96 ? 23.536 22.670 7.275 1.00 3.87 111 VAL A N 1
ATOM 729 C CA . VAL A 1 96 ? 23.052 21.642 6.358 1.00 3.95 111 VAL A CA 1
ATOM 730 C C . VAL A 1 96 ? 22.157 20.725 7.159 1.00 3.81 111 VAL A C 1
ATOM 731 O O . VAL A 1 96 ? 22.589 20.212 8.189 1.00 4.56 111 VAL A O 1
ATOM 735 N N . VAL A 1 97 ? 20.921 20.544 6.694 1.00 4.01 112 VAL A N 1
ATOM 736 C CA . VAL A 1 97 ? 19.977 19.692 7.390 1.00 4.29 112 VAL A CA 1
ATOM 737 C C . VAL A 1 97 ? 19.309 18.741 6.411 1.00 4.29 112 VAL A C 1
ATOM 738 O O . VAL A 1 97 ? 19.213 19.000 5.204 1.00 5.00 112 VAL A O 1
ATOM 742 N N . LYS A 1 98 ? 18.830 17.636 6.976 1.00 4.90 113 LYS A N 1
ATOM 743 C CA . LYS A 1 98 ? 17.938 16.716 6.297 1.00 4.94 113 LYS A CA 1
ATOM 744 C C . LYS A 1 98 ? 16.528 17.007 6.807 1.00 5.03 113 LYS A C 1
ATOM 745 O O . LYS A 1 98 ? 16.253 16.890 7.999 1.00 6.75 113 LYS A O 1
ATOM 751 N N . HIS A 1 99 ? 15.638 17.363 5.907 1.00 5.39 114 HIS A N 1
ATOM 752 C CA . HIS A 1 99 ? 14.312 17.785 6.247 1.00 5.70 114 HIS A CA 1
ATOM 753 C C . HIS A 1 99 ? 13.349 16.971 5.364 1.00 6.61 114 HIS A C 1
ATOM 754 O O . HIS A 1 99 ? 13.255 17.210 4.177 1.00 7.96 114 HIS A O 1
ATOM 761 N N . GLY A 1 100 ? 12.666 15.981 5.893 1.00 9.21 115 GLY A N 1
ATOM 762 C CA . GLY A 1 100 ? 11.684 15.260 5.012 1.00 10.48 115 GLY A CA 1
ATOM 763 C C . GLY A 1 100 ? 12.177 14.740 3.657 1.00 10.68 115 GLY A C 1
ATOM 764 O O . GLY A 1 100 ? 11.485 14.905 2.593 1.00 12.00 115 GLY A O 1
ATOM 765 N N . GLY A 1 101 ? 13.287 14.005 3.723 1.00 9.98 116 GLY A N 1
ATOM 766 C CA . GLY A 1 101 ? 14.010 13.369 2.648 1.00 7.74 116 GLY A CA 1
ATOM 767 C C . GLY A 1 101 ? 14.916 14.330 1.899 1.00 6.70 116 GLY A C 1
ATOM 768 O O . GLY A 1 101 ? 15.812 13.890 1.163 1.00 7.88 116 GLY A O 1
ATOM 769 N N . HIS A 1 102 ? 14.674 15.639 2.079 1.00 6.46 117 HIS A N 1
ATOM 770 C CA . HIS A 1 102 ? 15.356 16.656 1.326 1.00 6.00 117 HIS A CA 1
ATOM 771 C C . HIS A 1 102 ? 16.564 17.166 2.063 1.00 5.72 117 HIS A C 1
ATOM 772 O O . HIS A 1 102 ? 16.606 17.203 3.290 1.00 7.93 117 HIS A O 1
ATOM 779 N N . THR A 1 103 ? 17.557 17.550 1.299 1.00 5.20 118 THR A N 1
ATOM 780 C CA . THR A 1 103 ? 18.756 18.173 1.817 1.00 5.14 118 THR A CA 1
ATOM 781 C C . THR A 1 103 ? 18.642 19.669 1.611 1.00 4.44 118 THR A C 1
ATOM 782 O O . THR A 1 103 ? 18.356 20.124 0.499 1.00 4.93 118 THR A O 1
ATOM 786 N N . GLU A 1 104 ? 18.913 20.427 2.677 1.00 4.04 119 GLU A N 1
ATOM 787 C CA . GLU A 1 104 ? 18.783 21.880 2.672 1.00 3.91 119 GLU A CA 1
ATOM 788 C C . GLU A 1 104 ? 20.084 22.530 3.155 1.00 3.67 119 GLU A C 1
ATOM 789 O O . GLU A 1 104 ? 20.666 22.113 4.146 1.00 4.78 119 GLU A O 1
ATOM 795 N N . LEU A 1 105 ? 20.471 23.591 2.458 1.00 3.84 120 LEU A N 1
ATOM 796 C CA . LEU A 1 105 ? 21.573 24.490 2.832 1.00 3.80 120 LEU A CA 1
ATOM 797 C C . LEU A 1 105 ? 20.940 25.814 3.239 1.00 3.67 120 LEU A C 1
ATOM 798 O O . LEU A 1 105 ? 20.316 26.467 2.407 1.00 4.36 120 LEU A O 1
ATOM 803 N N . TRP A 1 106 ? 21.120 26.171 4.516 1.00 3.73 121 TRP A N 1
ATOM 804 C CA . TRP A 1 106 ? 20.634 27.413 5.089 1.00 4.05 121 TRP A CA 1
ATOM 805 C C . TRP A 1 106 ? 21.812 28.349 5.318 1.00 3.88 121 TRP A C 1
ATOM 806 O O . TRP A 1 106 ? 22.873 27.904 5.771 1.00 4.45 121 TRP A O 1
ATOM 817 N N . VAL A 1 107 ? 21.622 29.631 5.030 1.00 4.09 122 VAL A N 1
ATOM 818 C CA . VAL A 1 107 ? 22.681 30.627 5.192 1.00 4.42 122 VAL A CA 1
ATOM 819 C C . VAL A 1 107 ? 22.146 31.792 6.003 1.00 4.70 122 VAL A C 1
ATOM 820 O O . VAL A 1 107 ? 21.052 32.293 5.755 1.00 5.57 122 VAL A O 1
ATOM 824 N N . HIS A 1 108 ? 22.942 32.224 6.974 1.00 5.13 123 HIS A N 1
ATOM 825 C CA . HIS A 1 108 ? 22.588 33.335 7.831 1.00 5.35 123 HIS A CA 1
ATOM 826 C C . HIS A 1 108 ? 22.463 34.612 6.999 1.00 6.20 123 HIS A C 1
ATOM 827 O O . HIS A 1 108 ? 23.167 34.803 6.012 1.00 6.74 123 HIS A O 1
ATOM 834 N N . SER A 1 109 ? 21.592 35.502 7.449 1.00 6.74 124 SER A N 1
ATOM 835 C CA . SER A 1 109 ? 21.317 36.752 6.761 1.00 8.29 124 SER A CA 1
ATOM 836 C C . SER A 1 109 ? 22.541 37.632 6.577 1.00 8.98 124 SER A C 1
ATOM 837 O O . SER A 1 109 ? 22.544 38.462 5.701 1.00 11.73 124 SER A O 1
ATOM 840 N N . SER A 1 110 ? 23.576 37.459 7.394 1.00 9.73 125 SER A N 1
ATOM 841 C CA . SER A 1 110 ? 24.852 38.191 7.240 1.00 10.66 125 SER A CA 1
ATOM 842 C C . SER A 1 110 ? 25.753 37.675 6.128 1.00 10.98 125 SER A C 1
ATOM 843 O O . SER A 1 110 ? 26.720 38.346 5.763 1.00 12.76 125 SER A O 1
ATOM 846 N N . LYS A 1 111 ? 25.442 36.499 5.590 1.00 9.73 126 LYS A N 1
ATOM 847 C CA . LYS A 1 111 ? 26.337 35.837 4.636 1.00 9.81 126 LYS A CA 1
ATOM 848 C C . LYS A 1 111 ? 25.619 35.495 3.355 1.00 10.18 126 LYS A C 1
ATOM 849 O O . LYS A 1 111 ? 26.085 34.677 2.582 1.00 10.37 126 LYS A O 1
ATOM 855 N N . THR A 1 112 ? 24.496 36.165 3.124 1.00 11.92 127 THR A N 1
ATOM 856 C CA A THR A 1 112 ? 23.697 35.918 1.936 0.50 13.67 127 THR A CA 1
ATOM 857 C CA B THR A 1 112 ? 23.691 35.964 1.949 0.50 13.59 127 THR A CA 1
ATOM 858 C C . THR A 1 112 ? 24.555 36.113 0.689 1.00 14.17 127 THR A C 1
ATOM 859 O O . THR A 1 112 ? 24.402 35.384 -0.289 1.00 15.76 127 THR A O 1
ATOM 866 N N . SER A 1 113 ? 25.491 37.057 0.733 1.00 13.72 128 SER A N 1
ATOM 867 C CA . SER A 1 113 ? 26.361 37.339 -0.422 1.00 14.19 128 SER A CA 1
ATOM 868 C C . SER A 1 113 ? 27.505 36.323 -0.634 1.00 13.72 128 SER A C 1
ATOM 869 O O . SER A 1 113 ? 28.184 36.371 -1.667 1.00 16.16 128 SER A O 1
ATOM 872 N N . GLY A 1 114 ? 27.709 35.430 0.326 1.00 11.22 129 GLY A N 1
ATOM 873 C CA . GLY A 1 114 ? 28.736 34.404 0.255 1.00 11.12 129 GLY A CA 1
ATOM 874 C C . GLY A 1 114 ? 29.608 34.390 1.484 1.00 9.32 129 GLY A C 1
ATOM 875 O O . GLY A 1 114 ? 29.406 35.167 2.419 1.00 9.89 129 GLY A O 1
ATOM 876 N N . GLY A 1 115 ? 30.578 33.487 1.503 1.00 7.96 130 GLY A N 1
ATOM 877 C CA . GLY A 1 115 ? 31.582 33.518 2.529 1.00 8.02 130 GLY A CA 1
ATOM 878 C C . GLY A 1 115 ? 31.177 32.873 3.838 1.00 7.16 130 GLY A C 1
ATOM 879 O O . GLY A 1 115 ? 31.886 32.996 4.818 1.00 7.85 130 GLY A O 1
ATOM 880 N N . TYR A 1 116 ? 30.069 32.145 3.833 1.00 6.44 131 TYR A N 1
ATOM 881 C CA . TYR A 1 116 ? 29.711 31.283 4.948 1.00 6.21 131 TYR A CA 1
ATOM 882 C C . TYR A 1 116 ? 30.680 30.097 4.995 1.00 6.12 131 TYR A C 1
ATOM 883 O O . TYR A 1 116 ? 31.506 29.901 4.093 1.00 6.81 131 TYR A O 1
ATOM 892 N N . ASN A 1 117 ? 30.608 29.305 6.065 1.00 6.18 132 ASN A N 1
ATOM 893 C CA . ASN A 1 117 ? 31.588 28.242 6.269 1.00 6.45 132 ASN A CA 1
ATOM 894 C C . ASN A 1 117 ? 31.508 27.196 5.168 1.00 6.07 132 ASN A C 1
ATOM 895 O O . ASN A 1 117 ? 30.438 26.627 4.916 1.00 6.43 132 ASN A O 1
ATOM 900 N N . ASN A 1 118 ? 32.633 26.927 4.493 1.00 6.50 133 ASN A N 1
ATOM 901 C CA . ASN A 1 118 ? 32.578 26.011 3.360 1.00 6.26 133 ASN A CA 1
ATOM 902 C C . ASN A 1 118 ? 32.355 24.552 3.747 1.00 5.90 133 ASN A C 1
ATOM 903 O O . ASN A 1 118 ? 32.023 23.742 2.885 1.00 6.88 133 ASN A O 1
ATOM 908 N N . CYS A 1 119 ? 32.406 24.231 5.050 1.00 6.39 134 CYS A N 1
ATOM 909 C CA . CYS A 1 119 ? 31.906 22.916 5.474 1.00 6.13 134 CYS A CA 1
ATOM 910 C C . CYS A 1 119 ? 30.458 22.706 5.020 1.00 5.72 134 CYS A C 1
ATOM 911 O O . CYS A 1 119 ? 30.037 21.580 4.768 1.00 6.52 134 CYS A O 1
ATOM 914 N N . CYS A 1 120 ? 29.691 23.792 4.969 1.00 5.46 135 CYS A N 1
ATOM 915 C CA . CYS A 1 120 ? 28.305 23.676 4.538 1.00 5.28 135 CYS A CA 1
ATOM 916 C C . CYS A 1 120 ? 28.218 23.232 3.076 1.00 5.02 135 CYS A C 1
ATOM 917 O O . CYS A 1 120 ? 27.355 22.448 2.730 1.00 5.73 135 CYS A O 1
ATOM 920 N N . ASP A 1 121 ? 29.090 23.772 2.219 1.00 5.47 136 ASP A N 1
ATOM 921 C CA . ASP A 1 121 ? 29.071 23.362 0.823 1.00 5.91 136 ASP A CA 1
ATOM 922 C C . ASP A 1 121 ? 29.404 21.870 0.686 1.00 6.22 136 ASP A C 1
ATOM 923 O O . ASP A 1 121 ? 28.749 21.121 -0.048 1.00 6.98 136 ASP A O 1
ATOM 928 N N . LYS A 1 122 ? 30.432 21.426 1.398 1.00 6.45 137 LYS A N 1
ATOM 929 C CA A LYS A 1 122 ? 30.899 20.023 1.366 0.50 7.34 137 LYS A CA 1
ATOM 930 C CA B LYS A 1 122 ? 30.826 20.027 1.252 0.50 7.10 137 LYS A CA 1
ATOM 931 C C . LYS A 1 122 ? 29.777 19.095 1.822 1.00 6.69 137 LYS A C 1
ATOM 932 O O . LYS A 1 122 ? 29.429 18.088 1.168 1.00 7.06 137 LYS A O 1
ATOM 943 N N . LYS A 1 123 ? 29.246 19.422 3.000 1.00 6.06 138 LYS A N 1
ATOM 944 C CA . LYS A 1 123 ? 28.263 18.546 3.599 1.00 6.02 138 LYS A CA 1
ATOM 945 C C . LYS A 1 123 ? 26.948 18.575 2.824 1.00 5.58 138 LYS A C 1
ATOM 946 O O . LYS A 1 123 ? 26.248 17.551 2.768 1.00 6.17 138 LYS A O 1
ATOM 952 N N . PHE A 1 124 ? 26.608 19.699 2.200 1.00 5.68 139 PHE A N 1
ATOM 953 C CA . PHE A 1 124 ? 25.411 19.746 1.359 1.00 5.34 139 PHE A CA 1
ATOM 954 C C . PHE A 1 124 ? 25.576 18.782 0.152 1.00 5.71 139 PHE A C 1
ATOM 955 O O . PHE A 1 124 ? 24.689 17.967 -0.137 1.00 6.13 139 PHE A O 1
ATOM 963 N N . THR A 1 125 ? 26.726 18.880 -0.518 1.00 6.30 140 THR A N 1
ATOM 964 C CA . THR A 1 125 ? 26.987 18.038 -1.681 1.00 6.81 140 THR A CA 1
ATOM 965 C C . THR A 1 125 ? 26.945 16.557 -1.283 1.00 7.12 140 THR A C 1
ATOM 966 O O . THR A 1 125 ? 26.346 15.722 -1.970 1.00 8.06 140 THR A O 1
ATOM 970 N N . GLU A 1 126 ? 27.602 16.227 -0.167 1.00 6.71 141 GLU A N 1
ATOM 971 C CA . GLU A 1 126 ? 27.653 14.847 0.331 1.00 6.90 141 GLU A CA 1
ATOM 972 C C . GLU A 1 126 ? 26.269 14.324 0.589 1.00 6.47 141 GLU A C 1
ATOM 973 O O . GLU A 1 126 ? 25.970 13.189 0.224 1.00 9.08 141 GLU A O 1
ATOM 979 N N . THR A 1 127 ? 25.424 15.142 1.200 1.00 6.38 142 THR A N 1
ATOM 980 C CA . THR A 1 127 ? 24.141 14.660 1.669 1.00 6.93 142 THR A CA 1
ATOM 981 C C . THR A 1 127 ? 23.149 14.453 0.530 1.00 6.72 142 THR A C 1
ATOM 982 O O . THR A 1 127 ? 22.388 13.486 0.548 1.00 8.36 142 THR A O 1
ATOM 986 N N . ARG A 1 128 ? 23.180 15.350 -0.471 1.00 7.08 143 ARG A N 1
ATOM 987 C CA . ARG A 1 128 ? 22.172 15.308 -1.519 1.00 7.25 143 ARG A CA 1
ATOM 988 C C . ARG A 1 128 ? 22.438 14.232 -2.567 1.00 7.74 143 ARG A C 1
ATOM 989 O O . ARG A 1 128 ? 21.520 13.855 -3.276 1.00 8.78 143 ARG A O 1
ATOM 997 N N . GLY A 1 129 ? 23.672 13.756 -2.690 1.00 8.39 144 GLY A N 1
ATOM 998 C CA . GLY A 1 129 ? 23.960 12.748 -3.702 1.00 9.03 144 GLY A CA 1
ATOM 999 C C . GLY A 1 129 ? 23.612 13.193 -5.102 1.00 9.06 144 GLY A C 1
ATOM 1000 O O . GLY A 1 129 ? 23.957 14.304 -5.490 1.00 10.01 144 GLY A O 1
ATOM 1001 N N . SER A 1 130 ? 22.937 12.332 -5.869 1.00 9.52 145 SER A N 1
ATOM 1002 C CA . SER A 1 130 ? 22.695 12.631 -7.260 1.00 9.38 145 SER A CA 1
ATOM 1003 C C . SER A 1 130 ? 21.506 13.571 -7.477 1.00 9.22 145 SER A C 1
ATOM 1004 O O . SER A 1 130 ? 21.258 14.000 -8.613 1.00 10.83 145 SER A O 1
ATOM 1007 N N . THR A 1 131 ? 20.770 13.924 -6.439 1.00 9.04 146 THR A N 1
ATOM 1008 C CA . THR A 1 131 ? 19.602 14.765 -6.637 1.00 8.95 146 THR A CA 1
ATOM 1009 C C . THR A 1 131 ? 20.061 16.210 -6.810 1.00 8.35 146 THR A C 1
ATOM 1010 O O . THR A 1 131 ? 20.795 16.728 -5.955 1.00 8.30 146 THR A O 1
ATOM 1014 N N . PRO A 1 132 ? 19.683 16.872 -7.910 1.00 7.96 147 PRO A N 1
ATOM 1015 C CA A PRO A 1 132 ? 20.112 18.251 -8.122 0.50 7.64 147 PRO A CA 1
ATOM 1016 C CA B PRO A 1 132 ? 20.190 18.224 -8.084 0.50 7.76 147 PRO A CA 1
ATOM 1017 C C . PRO A 1 132 ? 19.656 19.218 -7.047 1.00 7.08 147 PRO A C 1
ATOM 1018 O O . PRO A 1 132 ? 18.579 19.061 -6.463 1.00 7.96 147 PRO A O 1
ATOM 1025 N N . ALA A 1 133 ? 20.461 20.248 -6.829 1.00 7.00 148 ALA A N 1
ATOM 1026 C CA . ALA A 1 133 ? 20.103 21.349 -5.947 1.00 6.94 148 ALA A CA 1
ATOM 1027 C C . ALA A 1 133 ? 19.350 22.434 -6.702 1.00 6.42 148 ALA A C 1
ATOM 1028 O O . ALA A 1 133 ? 19.662 22.736 -7.856 1.00 9.19 148 ALA A O 1
ATOM 1030 N N . ASN A 1 134 ? 18.441 23.095 -6.000 1.00 5.71 149 ASN A N 1
ATOM 1031 C CA . ASN A 1 134 ? 17.613 24.169 -6.525 1.00 5.94 149 ASN A CA 1
ATOM 1032 C C . ASN A 1 134 ? 17.808 25.421 -5.688 1.00 5.44 149 ASN A C 1
ATOM 1033 O O . ASN A 1 134 ? 17.859 25.353 -4.465 1.00 6.15 149 ASN A O 1
ATOM 1038 N N . GLU A 1 135 ? 17.927 26.567 -6.352 1.00 6.58 150 GLU A N 1
ATOM 1039 C CA . GLU A 1 135 ? 18.092 27.854 -5.690 1.00 6.46 150 GLU A CA 1
ATOM 1040 C C . GLU A 1 135 ? 16.757 28.356 -5.182 1.00 6.27 150 GLU A C 1
ATOM 1041 O O . GLU A 1 135 ? 15.766 28.345 -5.904 1.00 8.08 150 GLU A O 1
ATOM 1047 N N . VAL A 1 136 ? 16.744 28.852 -3.946 1.00 6.38 151 VAL A N 1
ATOM 1048 C CA . VAL A 1 136 ? 15.498 29.292 -3.283 1.00 6.27 151 VAL A CA 1
ATOM 1049 C C . VAL A 1 136 ? 15.485 30.797 -2.994 1.00 6.95 151 VAL A C 1
ATOM 1050 O O . VAL A 1 136 ? 14.406 31.406 -2.932 1.00 7.52 151 VAL A O 1
ATOM 1054 N N . TYR A 1 137 ? 16.658 31.391 -2.783 1.00 8.13 152 TYR A N 1
ATOM 1055 C CA . TYR A 1 137 ? 16.766 32.786 -2.365 1.00 8.16 152 TYR A CA 1
ATOM 1056 C C . TYR A 1 137 ? 16.790 33.689 -3.609 1.00 9.48 152 TYR A C 1
ATOM 1057 O O . TYR A 1 137 ? 17.849 33.966 -4.173 1.00 12.28 152 TYR A O 1
ATOM 1066 N N . LYS A 1 138 ? 15.606 34.088 -4.055 1.00 9.95 153 LYS A N 1
ATOM 1067 C CA . LYS A 1 138 ? 15.395 34.844 -5.289 1.00 11.61 153 LYS A CA 1
ATOM 1068 C C . LYS A 1 138 ? 14.435 36.009 -5.011 1.00 11.89 153 LYS A C 1
ATOM 1069 O O . LYS A 1 138 ? 13.291 35.796 -4.576 1.00 11.85 153 LYS A O 1
ATOM 1075 N N . LYS A 1 139 ? 14.887 37.231 -5.270 1.00 12.45 154 LYS A N 1
ATOM 1076 C CA . LYS A 1 139 ? 14.030 38.420 -5.164 1.00 13.55 154 LYS A CA 1
ATOM 1077 C C . LYS A 1 139 ? 13.246 38.469 -3.844 1.00 12.84 154 LYS A C 1
ATOM 1078 O O . LYS A 1 139 ? 11.999 38.453 -3.808 1.00 14.75 154 LYS A O 1
ATOM 1084 N N . CYS A 1 140 ? 13.994 38.522 -2.754 1.00 12.38 155 CYS A N 1
ATOM 1085 C CA . CYS A 1 140 ? 13.437 38.360 -1.412 1.00 12.35 155 CYS A CA 1
ATOM 1086 C C . CYS A 1 140 ? 13.273 39.686 -0.683 1.00 13.69 155 CYS A C 1
ATOM 1087 O O . CYS A 1 140 ? 14.122 40.551 -0.820 1.00 15.77 155 CYS A O 1
ATOM 1090 N N . PRO A 1 141 ? 12.186 39.830 0.108 1.00 13.59 156 PRO A N 1
ATOM 1091 C CA . PRO A 1 141 ? 12.124 40.966 1.031 1.00 14.05 156 PRO A CA 1
ATOM 1092 C C . PRO A 1 141 ? 13.129 40.770 2.165 1.00 13.54 156 PRO A C 1
ATOM 1093 O O . PRO A 1 141 ? 13.851 39.749 2.227 1.00 13.09 156 PRO A O 1
ATOM 1097 N N . GLY A 1 142 ? 13.171 41.743 3.063 1.00 13.87 157 GLY A N 1
ATOM 1098 C CA . GLY A 1 142 ? 14.027 41.640 4.222 1.00 13.34 157 GLY A CA 1
ATOM 1099 C C . GLY A 1 142 ? 13.632 40.548 5.192 1.00 11.19 157 GLY A C 1
ATOM 1100 O O . GLY A 1 142 ? 12.488 40.156 5.261 1.00 14.75 157 GLY A O 1
ATOM 1109 N N . PRO A 1 144 ? 12.369 39.227 8.533 1.00 13.04 159 PRO A N 1
ATOM 1110 C CA . PRO A 1 144 ? 11.600 39.728 9.670 1.00 14.90 159 PRO A CA 1
ATOM 1111 C C . PRO A 1 144 ? 12.364 39.661 10.972 1.00 15.19 159 PRO A C 1
ATOM 1112 O O . PRO A 1 144 ? 13.483 39.123 11.063 1.00 17.53 159 PRO A O 1
#

Organism: Argas reflexus (NCBI:txid34604)

Foldseek 3Di:
DPQPPQQWVLLVQCQVVDFWKFFFKKLDPPDAAGWIWHWDPQDVVVSKTKIFIFHQDPVQATDTDIFMWGDGSWIDTPPWIWGWSHDPSYFWTWIQGPNMIIIMGGPVAPVHDGDCSSVVSSCVSHDPRDMDGRHDSHDGD

Solvent-accessible surface area: 7417 Å² total

Sequence (141 aa):
DDCSGKTDAWTSIKGPKTGGYWLKQTTKTGENECTYVVKGTDFKEENTKTATYTYGYKDASSGKLTKTTGTAAKGSDIVVGSDTTSTVIYTDGKTCDVVKHGGHTELWVHSSKTTSGGYNNCCDKKKFTETRGSTPPANEVYKKCPGP

Radius of gyration: 13.88 Å; Cα contacts (8 Å, |Δi|>4): 342; chains: 1; bounding box: 36×29×38 Å

Nearest PDB structures (foldseek):
  2x46-assembly1_A  TM=1.007E+00  e=3.492E-28  Argas reflexus
  2x45-assembly3_C  TM=9.930E-01  e=1.595E-25  Argas reflexus
  3bu1-assembly1_A  TM=9.739E-01  e=1.213E-17  Argas monolakensis
  3bs2-assembly1_A  TM=9.582E-01  e=1.084E-17  Argas monolakensis
  3bu9-assembly1_A  TM=9.748E-01  e=2.664E-17  Argas monolakensis

InterPro domains:
  IPR002970 Tick histamine-binding protein [PF02098] (22-88)
  IPR002970 Tick histamine-binding protein [PF02098] (98-154)
  IPR012674 Calycin [G3DSA:2.40.128.20] (16-159)
  IPR012674 Calycin [SSF50814] (21-154)